Protein AF-A0A2V9HC05-F1 (afdb_monomer_lite)

Foldseek 3Di:
DDPDPDDDDDPDPPPDDPLDQAEFEDAPLLHGDPPTDWAQQPDDPPRTDNLYYAHFAQDWDADPVGDIDGHGDSVRGVVVLVVVLVVVCVVPVPDDSVNSVVVSSVPDDDRPPDDPRD

Structure (mmCIF, N/CA/C/O backbone):
data_AF-A0A2V9HC05-F1
#
_entry.id   AF-A0A2V9HC05-F1
#
loop_
_atom_site.group_PDB
_atom_site.id
_atom_site.type_symbol
_atom_site.label_atom_id
_atom_site.label_alt_id
_atom_site.label_comp_id
_atom_site.label_asym_id
_atom_site.label_entity_id
_atom_site.label_seq_id
_atom_site.pdbx_PDB_ins_code
_atom_site.Cartn_x
_atom_site.Cartn_y
_atom_site.Cartn_z
_atom_site.occupancy
_atom_site.B_iso_or_equiv
_atom_site.auth_seq_id
_atom_site.auth_comp_id
_atom_site.auth_asym_id
_atom_site.auth_atom_id
_atom_site.pdbx_PDB_model_num
ATOM 1 N N . MET A 1 1 ? -2.916 36.639 -7.028 1.00 29.73 1 MET A N 1
ATOM 2 C CA . MET A 1 1 ? -2.096 35.474 -7.424 1.00 29.73 1 MET A CA 1
ATOM 3 C C . MET A 1 1 ? -0.875 35.447 -6.522 1.00 29.73 1 MET A C 1
ATOM 5 O O . MET A 1 1 ? -0.022 36.311 -6.658 1.00 29.73 1 MET A O 1
ATOM 9 N N . LYS A 1 2 ? -0.850 34.568 -5.517 1.00 23.59 2 LYS A N 1
ATOM 10 C CA . LYS A 1 2 ? 0.248 34.474 -4.547 1.00 23.59 2 LYS A CA 1
ATOM 11 C C . LYS A 1 2 ? 0.628 32.999 -4.460 1.00 23.59 2 LYS A C 1
ATOM 13 O O . LYS A 1 2 ? -0.143 32.203 -3.939 1.00 23.59 2 LYS A O 1
ATOM 18 N N . PHE A 1 3 ? 1.762 32.650 -5.064 1.00 29.19 3 PHE A N 1
ATOM 19 C CA . PHE A 1 3 ? 2.437 31.383 -4.816 1.00 29.19 3 PHE A CA 1
ATOM 20 C C . PHE A 1 3 ? 2.859 31.391 -3.348 1.00 29.19 3 PHE A C 1
ATOM 22 O O . PHE A 1 3 ? 3.653 32.239 -2.940 1.00 29.19 3 PHE A O 1
ATOM 29 N N . LEU A 1 4 ? 2.276 30.502 -2.547 1.00 25.94 4 LEU A N 1
ATOM 30 C CA . LEU A 1 4 ? 2.716 30.271 -1.181 1.00 25.94 4 LEU A CA 1
ATOM 31 C C . LEU A 1 4 ? 3.699 29.099 -1.215 1.00 25.94 4 LEU A C 1
ATOM 33 O O . LEU A 1 4 ? 3.306 27.937 -1.204 1.00 25.94 4 LEU A O 1
ATOM 37 N N . VAL A 1 5 ? 4.985 29.430 -1.300 1.00 34.44 5 VAL A N 1
ATOM 38 C CA . VAL A 1 5 ? 6.056 28.543 -0.842 1.00 34.44 5 VAL A CA 1
ATOM 39 C C . VAL A 1 5 ? 5.922 28.503 0.679 1.00 34.44 5 VAL A C 1
ATOM 41 O O . VAL A 1 5 ? 6.130 29.521 1.338 1.00 34.44 5 VAL A O 1
ATOM 44 N N . CYS A 1 6 ? 5.473 27.373 1.227 1.00 26.95 6 CYS A N 1
ATOM 45 C CA . CYS A 1 6 ? 5.385 27.180 2.670 1.00 26.95 6 CYS A CA 1
ATOM 46 C C . CYS A 1 6 ? 6.764 26.767 3.194 1.00 26.95 6 CYS A C 1
ATOM 48 O O . CYS A 1 6 ? 7.371 25.807 2.722 1.00 26.95 6 CYS A O 1
ATOM 50 N N . THR A 1 7 ? 7.273 27.580 4.108 1.00 34.38 7 THR A N 1
ATOM 51 C CA . THR A 1 7 ? 8.586 27.513 4.737 1.00 34.38 7 THR A CA 1
ATOM 52 C C . THR A 1 7 ? 8.712 26.309 5.667 1.00 34.38 7 THR A C 1
ATOM 54 O O . THR A 1 7 ? 7.790 25.981 6.409 1.00 34.38 7 THR A O 1
ATOM 57 N N . ALA A 1 8 ? 9.885 25.683 5.635 1.00 42.59 8 ALA A N 1
ATOM 58 C CA . ALA A 1 8 ? 10.291 24.596 6.507 1.00 42.59 8 ALA A CA 1
ATOM 59 C C . ALA A 1 8 ? 10.331 25.029 7.982 1.00 42.59 8 ALA A C 1
ATOM 61 O O . ALA A 1 8 ? 11.184 25.823 8.358 1.00 42.59 8 ALA A O 1
ATOM 62 N N . GLU A 1 9 ? 9.438 24.470 8.803 1.00 37.84 9 GLU A N 1
ATOM 63 C CA . GLU A 1 9 ? 9.616 24.352 10.263 1.00 37.84 9 GLU A CA 1
ATOM 64 C C . GLU A 1 9 ? 8.760 23.215 10.871 1.00 37.84 9 GLU A C 1
ATOM 66 O O . GLU A 1 9 ? 8.256 23.281 11.982 1.00 37.84 9 GLU A O 1
ATOM 71 N N . TYR A 1 10 ? 8.575 22.140 10.108 1.00 41.34 10 TYR A N 1
ATOM 72 C CA . TYR A 1 10 ? 8.283 20.770 10.547 1.00 41.34 10 TYR A CA 1
ATOM 73 C C . TYR A 1 10 ? 8.370 19.967 9.253 1.00 41.34 10 TYR A C 1
ATOM 75 O O . TYR A 1 10 ? 7.661 20.283 8.302 1.00 41.34 10 TYR A O 1
ATOM 83 N N . GLN A 1 11 ? 9.304 19.030 9.146 1.00 40.31 11 GLN A N 1
ATOM 84 C CA . GLN A 1 11 ? 9.677 18.382 7.884 1.00 40.31 11 GLN A CA 1
ATOM 85 C C . GLN A 1 11 ? 8.576 17.414 7.401 1.00 40.31 11 GLN A C 1
ATOM 87 O O . GLN A 1 11 ? 8.714 16.200 7.458 1.00 40.31 11 GLN A O 1
ATOM 92 N N . GLN A 1 12 ? 7.437 17.957 6.983 1.00 43.12 12 GLN A N 1
ATOM 93 C CA . GLN A 1 12 ? 6.352 17.266 6.300 1.00 43.12 12 GLN A CA 1
ATOM 94 C C . GLN A 1 12 ? 6.554 17.544 4.810 1.00 43.12 12 GLN A C 1
ATOM 96 O O . GLN A 1 12 ? 6.072 18.539 4.267 1.00 43.12 12 GLN A O 1
ATOM 101 N N . VAL A 1 13 ? 7.348 16.699 4.151 1.00 44.53 13 VAL A N 1
ATOM 102 C CA . VAL A 1 13 ? 7.306 16.590 2.687 1.00 44.53 13 VAL A CA 1
ATOM 103 C C . VAL A 1 13 ? 5.849 16.377 2.266 1.00 44.53 13 VAL A C 1
ATOM 105 O O . VAL A 1 13 ? 5.130 15.577 2.851 1.00 44.53 13 VAL A O 1
ATOM 108 N N . THR A 1 14 ? 5.391 17.134 1.275 1.00 46.06 14 THR A N 1
ATOM 109 C CA . THR A 1 14 ? 3.977 17.478 1.018 1.00 46.06 14 THR A CA 1
ATOM 110 C C . THR A 1 14 ? 3.056 16.305 0.627 1.00 46.06 14 THR A C 1
ATOM 112 O O . THR A 1 14 ? 1.873 16.515 0.383 1.00 46.06 14 THR A O 1
ATOM 115 N N . TRP A 1 15 ? 3.571 15.074 0.574 1.00 50.56 15 TRP A N 1
ATOM 116 C CA . TRP A 1 15 ? 2.850 13.861 0.159 1.00 50.56 15 TRP A CA 1
ATOM 117 C C . TRP A 1 15 ? 2.754 12.795 1.251 1.00 50.56 15 TRP A C 1
ATOM 119 O O . TRP A 1 15 ? 2.421 11.648 0.967 1.00 50.56 15 TRP A O 1
ATOM 129 N N . TYR A 1 16 ? 3.098 13.145 2.486 1.00 68.25 16 TYR A N 1
ATOM 130 C CA . TYR A 1 16 ? 3.520 12.164 3.464 1.00 68.25 16 TYR A CA 1
ATOM 131 C C . TYR A 1 16 ? 2.901 12.418 4.833 1.00 68.25 16 TYR A C 1
ATOM 133 O O . TYR A 1 16 ? 3.378 13.223 5.634 1.00 68.25 16 TYR A O 1
ATOM 141 N N . TYR A 1 17 ? 1.813 11.702 5.074 1.00 75.94 17 TYR A N 1
ATOM 142 C CA . TYR A 1 17 ? 0.997 11.826 6.266 1.00 75.94 17 TYR A CA 1
ATOM 143 C C . TYR A 1 17 ? 1.097 10.534 7.085 1.00 75.94 17 TYR A C 1
ATOM 145 O O . TYR A 1 17 ? 0.959 9.458 6.499 1.00 75.94 17 TYR A O 1
ATOM 153 N N . PRO A 1 18 ? 1.337 10.589 8.408 1.00 75.31 18 PRO A N 1
ATOM 154 C CA . PRO A 1 18 ? 1.425 9.384 9.242 1.00 75.31 18 PRO A CA 1
ATOM 155 C C . PRO A 1 18 ? 0.125 8.557 9.242 1.00 75.31 18 PRO A C 1
ATOM 157 O O . PRO A 1 18 ? 0.160 7.341 9.404 1.00 75.31 18 PRO A O 1
ATOM 160 N N . GLU A 1 19 ? -1.019 9.201 9.014 1.00 81.00 19 GLU A N 1
ATOM 161 C CA . GLU A 1 19 ? -2.325 8.561 8.838 1.00 81.00 19 GLU A CA 1
ATOM 162 C C . GLU A 1 19 ? -2.527 7.911 7.458 1.00 81.00 19 GLU A C 1
ATOM 164 O O . GLU A 1 19 ? -3.524 7.220 7.244 1.00 81.00 19 GLU A O 1
ATOM 169 N N . SER A 1 20 ? -1.607 8.132 6.515 1.00 86.81 20 SER A N 1
ATOM 170 C CA . SER A 1 20 ? -1.641 7.534 5.182 1.00 86.81 20 SER A CA 1
ATOM 171 C C . SER A 1 20 ? -0.655 6.375 5.068 1.00 86.81 20 SER A C 1
ATOM 173 O O . SER A 1 20 ? 0.445 6.410 5.619 1.00 86.81 20 SER A O 1
ATOM 175 N N . LEU A 1 21 ? -1.057 5.351 4.315 1.00 89.00 21 LEU A N 1
ATOM 176 C CA . LEU A 1 21 ? -0.213 4.209 3.999 1.00 89.00 21 LEU A CA 1
ATOM 177 C C . LEU A 1 21 ? 0.497 4.459 2.657 1.00 89.00 21 LEU A C 1
ATOM 179 O O . LEU A 1 21 ? -0.140 4.487 1.602 1.00 89.00 21 LEU A O 1
ATOM 183 N N . GLY A 1 22 ? 1.810 4.662 2.698 1.00 91.81 22 GLY A N 1
ATOM 184 C CA . GLY A 1 22 ? 2.673 4.779 1.530 1.00 91.81 22 GLY A CA 1
ATOM 185 C C . GLY A 1 22 ? 2.948 3.405 0.927 1.00 91.81 22 GLY A C 1
ATOM 186 O O . GLY A 1 22 ? 3.443 2.518 1.620 1.00 91.81 22 GLY A O 1
ATOM 187 N N . ILE A 1 23 ? 2.643 3.236 -0.362 1.00 93.88 23 ILE A N 1
ATOM 188 C CA . ILE A 1 23 ? 2.755 1.954 -1.072 1.00 93.88 23 ILE A CA 1
ATOM 189 C C . ILE A 1 23 ? 3.809 2.039 -2.173 1.00 93.88 23 ILE A C 1
ATOM 191 O O . ILE A 1 23 ? 3.668 2.821 -3.116 1.00 93.88 23 ILE A O 1
ATOM 195 N N . GLY A 1 24 ? 4.841 1.204 -2.067 1.00 94.19 24 GLY A N 1
ATOM 196 C CA . GLY A 1 24 ? 5.822 0.980 -3.126 1.00 94.19 24 GLY A CA 1
ATOM 197 C C . GLY A 1 24 ? 5.382 -0.093 -4.122 1.00 94.19 24 GLY A C 1
ATOM 198 O O . GLY A 1 24 ? 4.395 -0.801 -3.911 1.00 94.19 24 GLY A O 1
ATOM 199 N N . ALA A 1 25 ? 6.130 -0.226 -5.213 1.00 95.19 25 ALA A N 1
ATOM 200 C CA . ALA A 1 25 ? 5.854 -1.191 -6.273 1.00 95.19 25 ALA A CA 1
ATOM 201 C C . ALA A 1 25 ? 6.903 -2.309 -6.298 1.00 95.19 25 ALA A C 1
ATOM 203 O O . ALA A 1 25 ? 8.102 -2.033 -6.279 1.00 95.19 25 ALA A O 1
ATOM 204 N N . ILE A 1 26 ? 6.442 -3.555 -6.408 1.00 93.81 26 ILE A N 1
ATOM 205 C CA . ILE A 1 26 ? 7.266 -4.730 -6.723 1.00 93.81 26 ILE A CA 1
ATOM 206 C C . ILE A 1 26 ? 6.843 -5.364 -8.048 1.00 93.81 26 ILE A C 1
ATOM 208 O O . ILE A 1 26 ? 5.704 -5.191 -8.503 1.00 93.81 26 ILE A O 1
ATOM 212 N N . ASP A 1 27 ? 7.766 -6.114 -8.641 1.00 92.44 27 ASP A N 1
ATOM 213 C CA . ASP A 1 27 ? 7.505 -6.983 -9.781 1.00 92.44 27 ASP A CA 1
ATOM 214 C C . ASP A 1 27 ? 6.993 -8.376 -9.374 1.00 92.44 27 ASP A C 1
ATOM 216 O O . ASP A 1 27 ? 6.850 -8.711 -8.196 1.00 92.44 27 ASP A O 1
ATOM 220 N N . GLN A 1 28 ? 6.695 -9.204 -10.377 1.00 89.81 28 GLN A N 1
ATOM 221 C CA . GLN A 1 28 ? 6.169 -10.560 -10.192 1.00 89.81 28 GLN A CA 1
ATOM 222 C C . GLN A 1 28 ? 7.170 -11.526 -9.535 1.00 89.81 28 GLN A C 1
ATOM 224 O O . GLN A 1 28 ? 6.769 -12.585 -9.055 1.00 89.81 28 GLN A O 1
ATOM 229 N N . THR A 1 29 ? 8.459 -11.178 -9.509 1.00 89.12 29 THR A N 1
ATOM 230 C CA . THR A 1 29 ? 9.516 -11.951 -8.843 1.00 89.12 29 THR A CA 1
ATOM 231 C C . THR A 1 29 ? 9.731 -11.524 -7.391 1.00 89.12 29 THR A C 1
ATOM 233 O O . THR A 1 29 ? 10.456 -12.191 -6.658 1.00 89.12 29 THR A O 1
ATOM 236 N N . GLY A 1 30 ? 9.044 -10.463 -6.953 1.00 87.06 30 GLY A N 1
ATOM 237 C CA . GLY A 1 30 ? 9.133 -9.917 -5.605 1.00 87.06 30 GLY A CA 1
ATOM 238 C C . GLY A 1 30 ? 10.226 -8.865 -5.438 1.00 87.06 30 GLY A C 1
ATOM 239 O O . GLY A 1 30 ? 10.436 -8.420 -4.315 1.00 87.06 30 GLY A O 1
ATOM 240 N N . HIS A 1 31 ? 10.899 -8.440 -6.510 1.00 89.50 31 HIS A N 1
ATOM 241 C CA . HIS A 1 31 ? 11.894 -7.373 -6.427 1.00 89.50 31 HIS A CA 1
ATOM 242 C C . HIS A 1 31 ? 11.234 -5.997 -6.486 1.00 89.50 31 HIS A C 1
ATOM 244 O O . HIS A 1 31 ? 10.248 -5.787 -7.198 1.00 89.50 31 HIS A O 1
ATOM 250 N N . THR A 1 32 ? 11.794 -5.041 -5.747 1.00 90.50 32 THR A N 1
ATOM 251 C CA . THR A 1 32 ? 11.343 -3.646 -5.768 1.00 90.50 32 THR A CA 1
ATOM 252 C C . THR A 1 32 ? 11.584 -3.039 -7.146 1.00 90.50 32 THR A C 1
ATOM 254 O O . THR A 1 32 ? 12.680 -3.123 -7.699 1.00 90.50 32 THR A O 1
ATOM 257 N N . ALA A 1 33 ? 10.556 -2.408 -7.709 1.00 90.62 33 ALA A N 1
ATOM 258 C CA . ALA A 1 33 ? 10.656 -1.760 -9.007 1.00 90.62 33 ALA A CA 1
ATOM 259 C C . ALA A 1 33 ? 11.651 -0.592 -8.949 1.00 90.62 33 ALA A C 1
ATOM 261 O O . ALA A 1 33 ? 11.631 0.199 -8.008 1.00 90.62 33 ALA A O 1
ATOM 262 N N . THR A 1 34 ? 12.473 -0.420 -9.986 1.00 90.62 34 THR A N 1
ATOM 263 C CA . THR A 1 34 ? 13.529 0.614 -10.022 1.00 90.62 34 THR A CA 1
ATOM 264 C C . THR A 1 34 ? 13.001 2.049 -9.929 1.00 90.62 34 THR A C 1
ATOM 266 O O . THR A 1 34 ? 13.729 2.945 -9.513 1.00 90.62 34 THR A O 1
ATOM 269 N N . PHE A 1 35 ? 11.740 2.277 -10.304 1.00 90.75 35 PHE A N 1
ATOM 270 C CA . PHE A 1 35 ? 11.058 3.567 -10.176 1.00 90.75 35 PHE A CA 1
ATOM 271 C C . PHE A 1 35 ? 10.374 3.768 -8.815 1.00 90.75 35 PHE A C 1
ATOM 273 O O . PHE A 1 35 ? 9.863 4.857 -8.546 1.00 90.75 35 PHE A O 1
ATOM 280 N N . SER A 1 36 ? 10.280 2.728 -7.981 1.00 89.69 36 SER A N 1
ATOM 281 C CA . SER A 1 36 ? 9.636 2.821 -6.673 1.00 89.69 36 SER A CA 1
ATOM 282 C C . SER A 1 36 ? 10.537 3.612 -5.730 1.00 89.69 36 SER A C 1
ATOM 284 O O . SER A 1 36 ? 11.602 3.142 -5.343 1.00 89.69 36 SER A O 1
ATOM 286 N N . GLY A 1 37 ? 10.106 4.817 -5.360 1.00 85.69 37 GLY A N 1
ATOM 287 C CA . GLY A 1 37 ? 10.833 5.648 -4.402 1.00 85.69 37 GLY A CA 1
ATOM 288 C C . GLY A 1 37 ? 10.838 5.041 -2.998 1.00 85.69 37 GLY A C 1
ATOM 289 O O . GLY A 1 37 ? 9.861 4.408 -2.595 1.00 85.69 37 GLY A O 1
ATOM 290 N N . SER A 1 38 ? 11.928 5.270 -2.270 1.00 85.81 38 SER A N 1
ATOM 291 C CA . SER A 1 38 ? 12.124 4.929 -0.858 1.00 85.81 38 SER A CA 1
ATOM 292 C C . SER A 1 38 ? 12.944 6.049 -0.220 1.00 85.81 38 SER A C 1
ATOM 294 O O . SER A 1 38 ? 13.810 6.611 -0.895 1.00 85.81 38 SER A O 1
ATOM 296 N N . GLU A 1 39 ? 12.621 6.434 1.012 1.00 84.00 39 GLU A N 1
ATOM 297 C CA . GLU A 1 39 ? 13.306 7.526 1.709 1.00 84.00 39 GLU A CA 1
ATOM 298 C C . GLU A 1 39 ? 13.218 7.376 3.234 1.00 84.00 39 GLU A C 1
ATOM 300 O O . GLU A 1 39 ? 12.156 7.037 3.775 1.00 84.00 39 GLU A O 1
ATOM 305 N N . HIS A 1 40 ? 14.311 7.747 3.910 1.00 84.38 40 HIS A N 1
ATOM 306 C CA . HIS A 1 40 ? 14.388 7.896 5.359 1.00 84.38 40 HIS A CA 1
ATOM 307 C C . HIS A 1 40 ? 14.335 9.373 5.750 1.00 84.38 40 HIS A C 1
ATOM 309 O O . HIS A 1 40 ? 15.293 10.139 5.609 1.00 84.38 40 HIS A O 1
ATOM 315 N N . PHE A 1 41 ? 13.216 9.788 6.322 1.00 82.62 41 PHE A N 1
ATOM 316 C CA . PHE A 1 41 ? 13.016 11.156 6.768 1.00 82.62 41 PHE A CA 1
ATOM 317 C C . PHE A 1 41 ? 13.627 11.383 8.150 1.00 82.62 41 PHE A C 1
ATOM 319 O O . PHE A 1 41 ? 13.446 10.592 9.073 1.00 82.62 41 PHE A O 1
ATOM 326 N N . ALA A 1 42 ? 14.264 12.543 8.338 1.00 84.38 42 ALA A N 1
ATOM 327 C CA . ALA A 1 42 ? 14.785 13.002 9.627 1.00 84.38 42 ALA A CA 1
ATOM 328 C C . ALA A 1 42 ? 13.655 13.407 10.606 1.00 84.38 42 ALA A C 1
ATOM 330 O O . ALA A 1 42 ? 13.549 14.561 11.028 1.00 84.38 42 ALA A O 1
ATOM 331 N N . ARG A 1 43 ? 12.781 12.459 10.961 1.00 78.31 43 ARG A N 1
ATOM 332 C CA . ARG A 1 43 ? 11.641 12.626 11.871 1.00 78.31 43 ARG A CA 1
ATOM 333 C C . ARG A 1 43 ? 11.616 11.526 12.931 1.00 78.31 43 ARG A C 1
ATOM 335 O O . ARG A 1 43 ? 12.151 10.445 12.741 1.00 78.31 43 ARG A O 1
ATOM 342 N N . LYS A 1 44 ? 10.986 11.804 14.078 1.00 81.00 44 LYS A N 1
ATOM 343 C CA . LYS A 1 44 ? 10.970 10.868 15.220 1.00 81.00 44 LYS A CA 1
ATOM 344 C C . LYS A 1 44 ? 9.981 9.712 15.075 1.00 81.00 44 LYS A C 1
ATOM 346 O O . LYS A 1 44 ? 10.176 8.676 15.695 1.00 81.00 44 LYS A O 1
ATOM 351 N N . VAL A 1 45 ? 8.893 9.921 14.343 1.00 80.88 45 VAL A N 1
ATOM 352 C CA . VAL A 1 45 ? 7.792 8.961 14.219 1.00 80.88 45 VAL A CA 1
ATOM 353 C C . VAL A 1 45 ? 7.720 8.531 12.769 1.00 80.88 45 VAL A C 1
ATOM 355 O O . VAL A 1 45 ? 7.624 9.413 11.923 1.00 80.88 45 VAL A O 1
ATOM 358 N N . ASP A 1 46 ? 7.729 7.218 12.518 1.00 76.62 46 ASP A N 1
ATOM 359 C CA . ASP A 1 46 ? 7.536 6.615 11.189 1.00 76.62 46 ASP A CA 1
ATOM 360 C C . ASP A 1 46 ? 8.576 7.104 10.147 1.00 76.62 46 ASP A C 1
ATOM 362 O O . ASP A 1 46 ? 8.216 7.593 9.094 1.00 76.62 46 ASP A O 1
ATOM 366 N N . PRO A 1 47 ? 9.890 7.106 10.420 1.00 84.00 47 PRO A N 1
ATOM 367 C CA . PRO A 1 47 ? 10.860 7.782 9.551 1.00 84.00 47 PRO A CA 1
ATOM 368 C C . PRO A 1 47 ? 10.999 7.174 8.147 1.00 84.00 47 PRO A C 1
ATOM 370 O O . PRO A 1 47 ? 11.401 7.889 7.237 1.00 84.00 47 PRO A O 1
ATOM 373 N N . ASP A 1 48 ? 10.641 5.907 7.957 1.00 85.69 48 ASP A N 1
ATOM 374 C CA . ASP A 1 48 ? 10.857 5.173 6.710 1.00 85.69 48 ASP A CA 1
ATOM 375 C C . ASP A 1 48 ? 9.587 5.153 5.850 1.00 85.69 48 ASP A C 1
ATOM 377 O O . ASP A 1 48 ? 8.482 4.969 6.360 1.00 85.69 48 ASP A O 1
ATOM 381 N N . LYS A 1 49 ? 9.718 5.314 4.530 1.00 86.75 49 LYS A N 1
ATOM 382 C CA . LYS A 1 49 ? 8.668 4.921 3.573 1.00 86.75 49 LYS A CA 1
ATOM 383 C C . LYS A 1 49 ? 9.250 4.323 2.306 1.00 86.75 49 LYS A C 1
ATOM 385 O O . LYS A 1 49 ? 10.368 4.675 1.940 1.00 86.75 49 LYS A O 1
ATOM 390 N N . PRO A 1 50 ? 8.438 3.551 1.557 1.00 90.44 50 PRO A N 1
ATOM 391 C CA . PRO A 1 50 ? 7.015 3.243 1.797 1.00 90.44 50 PRO A CA 1
ATOM 392 C C . PRO A 1 50 ? 6.783 2.326 3.008 1.00 90.44 50 PRO A C 1
ATOM 394 O O . PRO A 1 50 ? 7.709 1.686 3.485 1.00 90.44 50 PRO A O 1
ATOM 397 N N . ASP A 1 51 ? 5.554 2.278 3.531 1.00 89.94 51 ASP A N 1
ATOM 398 C CA . ASP A 1 51 ? 5.219 1.407 4.670 1.00 89.94 51 ASP A CA 1
ATOM 399 C C . ASP A 1 51 ? 5.241 -0.073 4.276 1.00 89.94 51 ASP A C 1
ATOM 401 O O . ASP A 1 51 ? 5.564 -0.960 5.064 1.00 89.94 51 ASP A O 1
ATOM 405 N N . CYS A 1 52 ? 4.827 -0.346 3.040 1.00 91.75 52 CYS A N 1
ATOM 406 C CA . CYS A 1 52 ? 4.845 -1.665 2.436 1.00 91.75 52 CYS A CA 1
ATOM 407 C C . CYS A 1 52 ? 4.844 -1.543 0.909 1.00 91.75 52 CYS A C 1
ATOM 409 O O . CYS A 1 52 ? 4.782 -0.449 0.341 1.00 91.75 52 CYS A O 1
ATOM 411 N N . VAL A 1 53 ? 4.914 -2.680 0.229 1.00 93.69 53 VAL A N 1
ATOM 412 C CA . VAL A 1 53 ? 4.901 -2.757 -1.232 1.00 93.69 53 VAL A CA 1
ATOM 413 C C . VAL A 1 53 ? 3.780 -3.664 -1.714 1.00 93.69 53 VAL A C 1
ATOM 415 O O . VAL A 1 53 ? 3.348 -4.572 -1.003 1.00 93.69 53 VAL A O 1
ATOM 418 N N . ALA A 1 54 ? 3.335 -3.441 -2.946 1.00 95.38 54 ALA A N 1
ATOM 419 C CA . ALA A 1 54 ? 2.397 -4.315 -3.635 1.00 95.38 54 ALA A CA 1
ATOM 420 C C . ALA A 1 54 ? 2.746 -4.435 -5.124 1.00 95.38 54 ALA A C 1
ATOM 422 O O . ALA A 1 54 ? 3.630 -3.742 -5.633 1.00 95.38 54 ALA A O 1
ATOM 423 N N . ALA A 1 55 ? 2.053 -5.334 -5.823 1.00 95.38 55 ALA A N 1
ATOM 424 C CA . ALA A 1 55 ? 2.267 -5.579 -7.243 1.00 95.38 55 ALA A CA 1
ATOM 425 C C . ALA A 1 55 ? 2.022 -4.294 -8.052 1.00 95.38 55 ALA A C 1
ATOM 427 O O . ALA A 1 55 ? 0.918 -3.7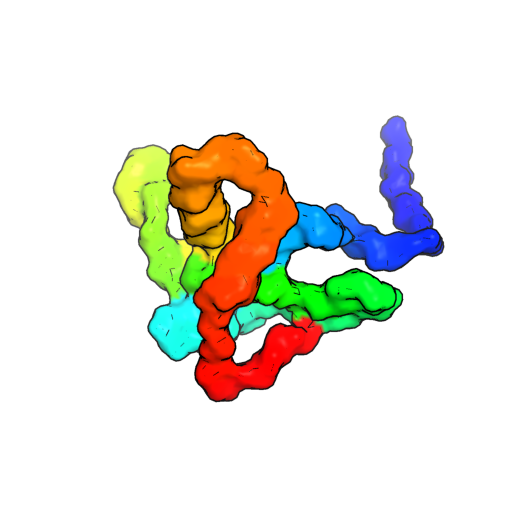46 -8.053 1.00 95.38 55 ALA A O 1
ATOM 428 N N . GLY A 1 56 ? 3.067 -3.811 -8.724 1.00 96.25 56 GLY A N 1
ATOM 429 C CA . GLY A 1 56 ? 3.035 -2.551 -9.466 1.00 96.25 56 GLY A CA 1
ATOM 430 C C . GLY A 1 56 ? 3.779 -2.580 -10.796 1.00 96.25 56 GLY A C 1
ATOM 431 O O . GLY A 1 56 ? 3.862 -1.539 -11.433 1.00 96.25 56 GLY A O 1
ATOM 432 N N . VAL A 1 57 ? 4.311 -3.727 -11.221 1.00 97.00 57 VAL A N 1
ATOM 433 C CA . VAL A 1 57 ? 4.943 -3.916 -12.538 1.00 97.00 57 VAL A CA 1
ATOM 434 C C . VAL A 1 57 ? 4.182 -4.995 -13.301 1.00 97.00 57 VAL A C 1
ATOM 436 O O . VAL A 1 57 ? 3.841 -6.031 -12.727 1.00 97.00 57 VAL A O 1
ATOM 439 N N . GLY A 1 58 ? 3.905 -4.753 -14.580 1.00 96.25 58 GLY A N 1
ATOM 440 C CA . GLY A 1 58 ? 3.173 -5.661 -15.455 1.00 96.25 58 GLY A CA 1
ATOM 441 C C . GLY A 1 58 ? 1.713 -5.836 -15.036 1.00 96.25 58 GLY A C 1
ATOM 442 O O . GLY A 1 58 ? 1.165 -6.934 -15.141 1.00 96.25 58 GLY A O 1
ATOM 443 N N . ILE A 1 59 ? 1.078 -4.792 -14.488 1.00 97.06 59 ILE A N 1
ATOM 444 C CA . ILE A 1 59 ? -0.294 -4.892 -13.978 1.00 97.06 59 ILE A CA 1
ATOM 445 C C . ILE A 1 59 ? -1.288 -4.648 -15.102 1.00 97.06 59 ILE A C 1
ATOM 447 O O . ILE A 1 59 ? -1.392 -3.543 -15.633 1.00 97.06 59 ILE A O 1
ATOM 451 N N . ILE A 1 60 ? -2.076 -5.672 -15.414 1.00 96.88 60 ILE A N 1
ATOM 452 C CA . ILE A 1 60 ? -3.174 -5.584 -16.374 1.00 96.88 60 ILE A CA 1
ATOM 453 C C . ILE A 1 60 ? -4.415 -5.026 -15.671 1.00 96.88 60 ILE A C 1
ATOM 455 O O . ILE A 1 60 ? -4.942 -5.640 -14.746 1.00 96.88 60 ILE A O 1
ATOM 459 N N . SER A 1 61 ? -4.910 -3.877 -16.133 1.00 94.94 61 SER A N 1
ATOM 460 C CA . SER A 1 61 ? -6.123 -3.246 -15.601 1.00 94.94 61 SER A CA 1
ATOM 461 C C . SER A 1 61 ? -7.021 -2.689 -16.705 1.00 94.94 61 SER A C 1
ATOM 463 O O . SER A 1 61 ? -6.652 -2.653 -17.881 1.00 94.94 61 SER A O 1
ATOM 465 N N . ALA A 1 62 ? -8.241 -2.303 -16.335 1.00 94.94 62 ALA A N 1
ATOM 466 C CA . ALA A 1 62 ? -9.230 -1.764 -17.257 1.00 94.94 62 ALA A CA 1
ATOM 467 C C . ALA A 1 62 ? -8.772 -0.418 -17.835 1.00 94.94 62 ALA A C 1
ATOM 469 O O . ALA A 1 62 ? -8.333 0.474 -17.107 1.00 94.94 62 ALA A O 1
ATOM 470 N N . LYS A 1 63 ? -8.925 -0.255 -19.150 1.00 94.81 63 LYS A N 1
ATOM 471 C CA . LYS A 1 63 ? -8.561 0.972 -19.862 1.00 94.81 63 LYS A CA 1
ATOM 472 C C . LYS A 1 63 ? -9.803 1.826 -20.165 1.00 94.81 63 LYS A C 1
ATOM 474 O O . LYS A 1 63 ? -10.836 1.278 -20.567 1.00 94.81 63 LYS A O 1
ATOM 479 N N . PRO A 1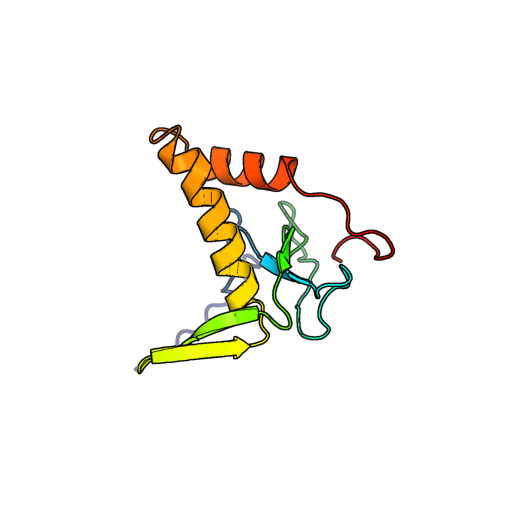 64 ? -9.729 3.167 -20.054 1.00 92.19 64 PRO A N 1
ATOM 480 C CA . PRO A 1 64 ? -10.781 4.047 -20.557 1.00 92.19 64 PRO A CA 1
ATOM 481 C C . PRO A 1 64 ? -11.082 3.780 -22.039 1.00 92.19 64 PRO A C 1
ATOM 483 O O . PRO A 1 64 ? -10.169 3.675 -22.856 1.00 92.19 64 PRO A O 1
ATOM 486 N N . GLY A 1 65 ? -12.367 3.674 -22.386 1.00 94.94 65 GLY A N 1
ATOM 487 C CA . GLY A 1 65 ? -12.805 3.290 -23.735 1.00 94.94 65 GLY A CA 1
ATOM 488 C C . GLY A 1 65 ? -12.927 1.778 -23.963 1.00 94.94 65 GLY A C 1
ATOM 489 O O . GLY A 1 65 ? -13.304 1.368 -25.057 1.00 94.94 65 GLY A O 1
ATOM 490 N N . GLY A 1 66 ? -12.674 0.961 -22.935 1.00 94.56 66 GLY A N 1
ATOM 491 C CA . GLY A 1 66 ? -12.849 -0.489 -22.962 1.00 94.56 66 GLY A CA 1
ATOM 492 C C . GLY A 1 66 ? -11.541 -1.263 -23.128 1.00 94.56 66 GLY A C 1
ATOM 493 O O . GLY A 1 66 ? -10.503 -0.723 -23.511 1.00 94.56 66 GLY A O 1
ATOM 494 N N . GLY A 1 67 ? -11.614 -2.562 -22.836 1.00 96.56 67 GLY A N 1
ATOM 495 C CA . GLY A 1 67 ? -10.469 -3.468 -22.874 1.00 96.56 67 GLY A CA 1
ATOM 496 C C . GLY A 1 67 ? -9.539 -3.333 -21.668 1.00 96.56 67 GLY A C 1
ATOM 497 O O . GLY A 1 67 ? -9.883 -2.736 -20.644 1.00 96.56 67 GLY A O 1
ATOM 498 N N . TYR A 1 68 ? -8.352 -3.915 -21.817 1.00 97.00 68 TYR A N 1
ATOM 499 C CA . TYR A 1 68 ? -7.332 -3.986 -20.779 1.00 97.00 68 TYR A CA 1
ATOM 500 C C . TYR A 1 68 ? -6.006 -3.426 -21.281 1.00 97.00 68 TYR A C 1
ATOM 502 O O . TYR A 1 68 ? -5.704 -3.482 -22.475 1.00 97.00 68 TYR A O 1
ATOM 510 N N . GLN A 1 69 ? -5.218 -2.896 -20.358 1.00 96.50 69 GLN A N 1
ATOM 511 C CA . GLN A 1 69 ? -3.872 -2.420 -20.619 1.00 96.50 69 GLN A CA 1
ATOM 512 C C . GLN A 1 69 ? -2.953 -2.847 -19.481 1.00 96.50 69 GLN A C 1
ATOM 514 O O . GLN A 1 69 ? -3.330 -2.768 -18.314 1.00 96.50 69 GLN A O 1
ATOM 519 N N . GLU A 1 70 ? -1.753 -3.283 -19.845 1.00 97.00 70 GLU A N 1
ATOM 520 C CA . GLU A 1 70 ? -0.661 -3.518 -18.909 1.00 97.00 70 GLU A CA 1
ATOM 521 C C . GLU A 1 70 ? 0.069 -2.203 -18.615 1.00 97.00 70 GLU A C 1
ATOM 523 O O . GLU A 1 70 ? 0.373 -1.438 -19.538 1.00 97.00 70 GLU A O 1
ATOM 528 N N . MET A 1 71 ? 0.294 -1.911 -17.335 1.00 96.06 71 MET A N 1
ATOM 529 C CA . MET A 1 71 ? 0.955 -0.692 -16.878 1.00 96.06 71 MET A CA 1
ATOM 530 C C . MET A 1 71 ? 1.833 -0.946 -15.653 1.00 96.06 71 MET A C 1
ATOM 532 O O . MET A 1 71 ? 1.523 -1.789 -14.807 1.00 96.06 71 MET A O 1
ATOM 536 N N . ASP A 1 72 ? 2.863 -0.110 -15.534 1.00 97.00 72 ASP A N 1
ATOM 537 C CA . ASP A 1 72 ? 3.777 -0.070 -14.400 1.00 97.00 72 ASP A CA 1
ATOM 538 C C . ASP A 1 72 ? 3.556 1.208 -13.587 1.00 97.00 72 ASP A C 1
ATOM 540 O O . ASP A 1 72 ? 3.339 2.290 -14.139 1.00 97.00 72 ASP A O 1
ATOM 544 N N . GLY A 1 73 ? 3.636 1.099 -12.266 1.00 95.25 73 GLY A N 1
ATOM 545 C CA . GLY A 1 73 ? 3.640 2.242 -11.368 1.00 95.25 73 GLY A CA 1
ATOM 546 C C . GLY A 1 73 ? 3.201 1.907 -9.948 1.00 95.25 73 GLY A C 1
ATOM 547 O O . GLY A 1 73 ? 2.405 0.997 -9.704 1.00 95.25 73 GLY A O 1
ATOM 548 N N . THR A 1 74 ? 3.633 2.735 -8.996 1.00 95.19 74 THR A N 1
ATOM 549 C CA . THR A 1 74 ? 3.058 2.748 -7.641 1.00 95.19 74 THR A CA 1
ATOM 550 C C . THR A 1 74 ? 1.566 3.071 -7.678 1.00 95.19 74 THR A C 1
ATOM 552 O O . THR A 1 74 ? 0.811 2.519 -6.888 1.00 95.19 74 THR A O 1
ATOM 555 N N . SER A 1 75 ? 1.102 3.836 -8.676 1.00 95.31 75 SER A N 1
ATOM 556 C CA . SER A 1 75 ? -0.326 4.038 -8.959 1.00 95.31 75 SER A CA 1
ATOM 557 C C . SER A 1 75 ? -1.101 2.747 -9.223 1.00 95.31 75 SER A C 1
ATOM 559 O O . SER A 1 75 ? -2.319 2.770 -9.083 1.00 95.31 75 SER A O 1
ATOM 561 N N . MET A 1 76 ? -0.435 1.643 -9.582 1.00 96.62 76 MET A N 1
ATOM 562 C CA . MET A 1 76 ? -1.066 0.326 -9.734 1.00 96.62 76 MET A CA 1
ATOM 563 C C . MET A 1 76 ? -0.924 -0.520 -8.468 1.00 96.62 76 MET A C 1
ATOM 565 O O . MET A 1 76 ? -1.835 -1.272 -8.131 1.00 96.62 76 MET A O 1
ATOM 569 N N . ALA A 1 77 ? 0.150 -0.334 -7.701 1.00 96.06 77 ALA A N 1
ATOM 570 C CA . ALA A 1 77 ? 0.314 -0.953 -6.388 1.00 96.06 77 ALA A CA 1
ATOM 571 C C . ALA A 1 77 ? -0.687 -0.403 -5.347 1.00 96.06 77 ALA A C 1
ATOM 573 O O . ALA A 1 77 ? -1.310 -1.167 -4.611 1.00 96.06 77 ALA A O 1
ATOM 574 N N . THR A 1 78 ? -0.915 0.913 -5.312 1.00 96.06 78 THR A N 1
ATOM 575 C CA . THR A 1 78 ? -1.849 1.566 -4.378 1.00 96.06 78 THR A CA 1
ATOM 576 C C . THR A 1 78 ? -3.282 1.008 -4.435 1.00 96.06 78 THR A C 1
ATOM 578 O O . THR A 1 78 ? -3.803 0.643 -3.379 1.00 96.06 78 THR A O 1
ATOM 581 N N . PRO A 1 79 ? -3.951 0.885 -5.602 1.00 96.06 79 PRO A N 1
ATOM 582 C CA . PRO A 1 79 ? -5.306 0.343 -5.667 1.00 96.06 79 PRO A CA 1
ATOM 583 C C . PRO A 1 79 ? -5.388 -1.144 -5.296 1.00 96.06 79 PRO A C 1
ATOM 585 O O . PRO A 1 79 ? -6.440 -1.564 -4.816 1.00 96.06 79 PRO A O 1
ATOM 588 N N . HIS A 1 80 ? -4.307 -1.930 -5.424 1.00 95.06 80 HIS A N 1
ATOM 589 C CA . HIS A 1 80 ? -4.282 -3.293 -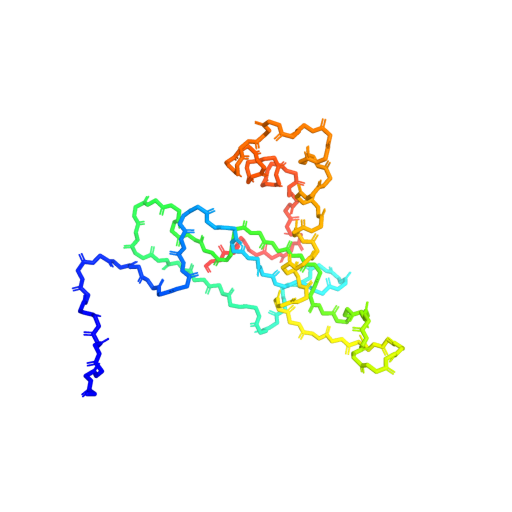4.875 1.00 95.06 80 HIS A CA 1
ATOM 590 C C . HIS A 1 80 ? -4.461 -3.275 -3.353 1.00 95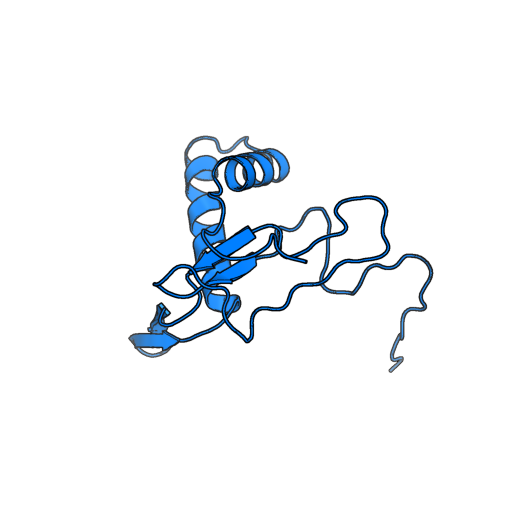.06 80 HIS A C 1
ATOM 592 O O . HIS A 1 80 ? -5.315 -3.985 -2.822 1.00 95.06 80 HIS A O 1
ATOM 598 N N . VAL A 1 81 ? -3.706 -2.429 -2.646 1.00 96.31 81 VAL A N 1
ATOM 599 C CA . VAL A 1 81 ? -3.801 -2.328 -1.181 1.00 96.31 81 VAL A CA 1
ATOM 600 C C . VAL A 1 81 ? -5.113 -1.675 -0.748 1.00 96.31 81 VAL A C 1
ATOM 602 O O . VAL A 1 81 ? -5.721 -2.122 0.222 1.00 96.31 81 VAL A O 1
ATOM 605 N N . ALA A 1 82 ? -5.616 -0.689 -1.495 1.00 95.69 82 ALA A N 1
ATOM 606 C CA . ALA A 1 82 ? -6.935 -0.108 -1.238 1.00 95.69 82 ALA A CA 1
ATOM 607 C C . ALA A 1 82 ? -8.060 -1.155 -1.356 1.00 95.69 82 ALA A C 1
ATOM 609 O O . ALA A 1 82 ? -8.962 -1.194 -0.519 1.00 95.69 82 ALA A O 1
ATOM 610 N N . GLY A 1 83 ? -7.982 -2.048 -2.350 1.00 95.12 83 GLY A N 1
ATOM 611 C CA . GLY A 1 83 ? -8.898 -3.181 -2.483 1.00 95.12 83 GLY A CA 1
ATOM 612 C C . GLY A 1 83 ? -8.794 -4.161 -1.312 1.00 95.12 83 GLY A C 1
ATOM 613 O O . GLY A 1 83 ? -9.817 -4.571 -0.766 1.00 95.12 83 GLY A O 1
ATOM 614 N N . ILE A 1 84 ? -7.572 -4.478 -0.867 1.00 94.88 84 ILE A N 1
ATOM 615 C CA . ILE A 1 84 ? -7.343 -5.313 0.324 1.00 94.88 84 ILE A CA 1
ATOM 616 C C . ILE A 1 84 ? -7.945 -4.662 1.570 1.00 94.88 84 ILE A C 1
ATOM 618 O O . ILE A 1 84 ? -8.585 -5.364 2.341 1.00 94.88 84 ILE A O 1
ATOM 622 N N . ALA A 1 85 ? -7.800 -3.346 1.751 1.00 94.88 85 ALA A N 1
ATOM 623 C CA . ALA A 1 85 ? -8.367 -2.607 2.880 1.00 94.88 85 ALA A CA 1
ATOM 624 C C . ALA A 1 85 ? -9.907 -2.611 2.886 1.00 94.88 85 ALA A C 1
ATOM 626 O O . ALA A 1 85 ? -10.529 -2.614 3.951 1.00 94.88 85 ALA A O 1
ATOM 627 N N . ALA A 1 86 ? -10.533 -2.648 1.706 1.00 95.75 86 ALA A N 1
ATOM 628 C CA . ALA A 1 86 ? -11.987 -2.674 1.576 1.00 95.75 86 ALA A CA 1
ATOM 629 C C . ALA A 1 86 ? -12.613 -3.979 2.104 1.00 95.75 86 ALA A C 1
ATOM 631 O O . ALA A 1 86 ? -13.730 -3.947 2.617 1.00 95.75 86 ALA A O 1
ATOM 632 N N . LEU A 1 87 ? -11.908 -5.114 2.033 1.00 95.25 87 LEU A N 1
ATOM 633 C CA . LEU A 1 87 ? -12.407 -6.417 2.497 1.00 95.25 87 LEU A CA 1
ATOM 634 C C . LEU A 1 87 ? -12.666 -6.475 4.021 1.00 95.25 87 LEU A C 1
ATOM 636 O O . LEU A 1 87 ? -13.798 -6.762 4.421 1.00 95.25 87 LEU A O 1
ATOM 640 N N . PRO A 1 88 ? -11.689 -6.189 4.908 1.00 93.69 88 PRO A N 1
ATOM 641 C CA . PRO A 1 88 ? -11.931 -6.139 6.344 1.00 93.69 88 PRO A CA 1
ATOM 642 C C . PRO A 1 88 ? -12.871 -4.993 6.728 1.00 93.69 88 PRO A C 1
ATOM 644 O O . PRO A 1 88 ? -13.638 -5.156 7.673 1.00 93.69 88 PRO A O 1
ATOM 647 N N . LEU A 1 89 ? -12.880 -3.876 5.989 1.00 95.44 89 LEU A N 1
ATOM 648 C CA . LEU A 1 89 ? -13.847 -2.801 6.215 1.00 95.44 89 LEU A CA 1
ATOM 649 C C . LEU A 1 89 ? -15.283 -3.249 5.905 1.00 95.44 89 LEU A C 1
ATOM 651 O O . LEU A 1 89 ? -16.202 -2.926 6.652 1.00 95.44 89 LEU A O 1
ATOM 655 N N . GLN A 1 90 ? -15.485 -4.045 4.853 1.00 96.88 90 GLN A N 1
ATOM 656 C CA . GLN A 1 90 ? -16.782 -4.652 4.556 1.00 96.88 90 GLN A CA 1
ATOM 657 C C . GLN A 1 90 ? -17.210 -5.626 5.664 1.00 96.88 90 GLN A C 1
ATOM 659 O O . GLN A 1 90 ? -18.370 -5.619 6.072 1.00 96.88 90 GLN A O 1
ATOM 664 N N . ALA A 1 91 ? -16.284 -6.449 6.165 1.00 96.81 91 ALA A N 1
ATOM 665 C CA . ALA A 1 91 ? -16.566 -7.416 7.226 1.00 96.81 91 ALA A CA 1
ATOM 666 C C . ALA A 1 91 ? -16.806 -6.755 8.597 1.00 96.81 91 ALA A C 1
ATOM 668 O O . ALA A 1 91 ? -17.607 -7.245 9.394 1.00 96.81 91 ALA A O 1
ATOM 669 N N . LYS A 1 92 ? -16.127 -5.638 8.877 1.00 96.75 92 LYS A N 1
ATOM 670 C CA . LYS A 1 92 ? -16.245 -4.855 10.111 1.00 96.75 92 LYS A CA 1
ATOM 671 C C . LYS A 1 92 ? -16.345 -3.357 9.773 1.00 96.75 92 LYS A C 1
ATOM 673 O O . LYS A 1 92 ? -15.350 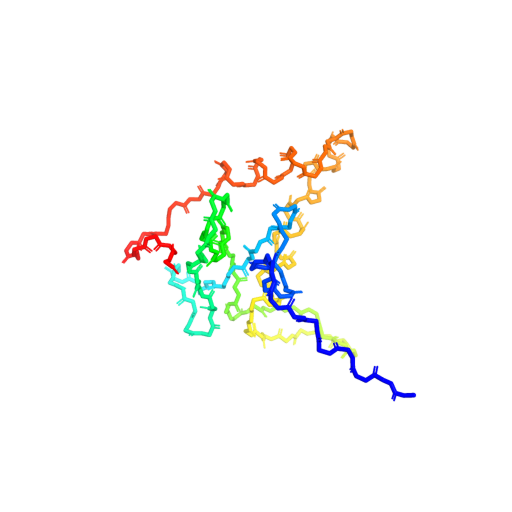-2.642 9.882 1.00 96.75 92 LYS A O 1
ATOM 678 N N . PRO A 1 93 ? -17.549 -2.845 9.454 1.00 96.25 93 PRO A N 1
ATOM 679 C CA . PRO A 1 93 ? -17.743 -1.439 9.074 1.00 96.25 93 PRO A CA 1
ATOM 680 C C . PRO A 1 93 ? -17.391 -0.415 10.162 1.00 96.25 93 PRO A C 1
ATOM 682 O O . PRO A 1 93 ? -17.243 0.765 9.868 1.00 96.25 93 PRO A O 1
ATOM 685 N N . SER A 1 94 ? -17.269 -0.849 11.421 1.00 97.25 94 SER A N 1
ATOM 686 C CA . SER A 1 94 ? -16.824 -0.016 12.545 1.00 97.25 94 SER A CA 1
ATOM 687 C C . SER A 1 94 ? -15.301 0.037 12.721 1.00 97.25 94 SER A C 1
ATOM 689 O O . SER A 1 94 ? -14.832 0.683 13.657 1.00 97.25 94 SER A O 1
ATOM 691 N N . ALA A 1 95 ? -14.526 -0.662 11.882 1.00 95.38 95 ALA A N 1
ATOM 692 C CA . ALA A 1 95 ? -13.069 -0.592 11.908 1.00 95.38 95 ALA A CA 1
ATOM 693 C C . ALA A 1 95 ? -12.590 0.828 11.580 1.00 95.38 95 ALA A C 1
ATOM 695 O O . ALA A 1 95 ? -13.084 1.471 10.654 1.00 95.38 95 ALA A O 1
ATOM 696 N N . THR A 1 96 ? -11.614 1.312 12.342 1.00 94.25 96 THR A N 1
ATOM 697 C CA . THR A 1 96 ? -10.990 2.614 12.094 1.00 94.25 96 THR A CA 1
ATOM 698 C C . THR A 1 96 ? -9.910 2.508 11.017 1.00 94.25 96 THR A C 1
ATOM 700 O O . THR A 1 96 ? -9.399 1.423 10.740 1.00 94.25 96 THR A O 1
ATOM 703 N N . ALA A 1 97 ? -9.504 3.638 10.428 1.00 90.00 97 ALA A N 1
ATOM 704 C CA . ALA A 1 97 ? -8.383 3.664 9.482 1.00 90.00 97 ALA A CA 1
ATOM 705 C C . ALA A 1 97 ? -7.094 3.090 10.098 1.00 90.00 97 ALA A C 1
ATOM 707 O O . ALA A 1 97 ? -6.382 2.335 9.443 1.00 90.00 97 ALA A O 1
ATOM 708 N N . THR A 1 98 ? -6.842 3.372 11.379 1.00 91.19 98 THR A N 1
ATOM 709 C CA . THR A 1 98 ? -5.709 2.819 12.131 1.00 91.19 98 THR A CA 1
ATOM 710 C C . THR A 1 98 ? -5.812 1.304 12.305 1.00 91.19 98 THR A C 1
ATOM 712 O O . THR A 1 98 ? -4.814 0.610 12.132 1.00 91.19 98 THR A O 1
ATOM 715 N N . ASP A 1 99 ? -7.005 0.766 12.591 1.00 93.56 99 ASP A N 1
ATOM 716 C CA . ASP A 1 99 ? -7.201 -0.691 12.673 1.00 93.56 99 ASP A CA 1
ATOM 717 C C . ASP A 1 99 ? -6.859 -1.368 11.341 1.00 93.56 99 ASP A C 1
ATOM 719 O O . ASP A 1 99 ? -6.191 -2.402 11.319 1.00 93.56 99 ASP A O 1
ATOM 723 N N . LEU A 1 100 ? -7.294 -0.770 10.226 1.00 93.62 100 LEU A N 1
ATOM 724 C CA . LEU A 1 100 ? -7.013 -1.272 8.882 1.00 93.62 100 LEU A CA 1
ATOM 725 C C . LEU A 1 100 ? -5.522 -1.177 8.545 1.00 93.62 100 LEU A C 1
ATOM 727 O O . LEU A 1 100 ? -4.953 -2.144 8.044 1.00 93.62 100 LEU A O 1
ATOM 731 N N . GLN A 1 101 ? -4.882 -0.046 8.856 1.00 91.38 101 GLN A N 1
ATOM 732 C CA . GLN A 1 101 ? -3.448 0.166 8.652 1.00 91.38 101 GLN A CA 1
ATOM 733 C C . GLN A 1 101 ? -2.632 -0.894 9.400 1.00 91.38 101 GLN A C 1
ATOM 735 O O . GLN A 1 101 ? -1.788 -1.560 8.802 1.00 91.38 101 GLN A O 1
ATOM 740 N N . HIS A 1 102 ? -2.929 -1.114 10.684 1.00 92.12 102 HIS A N 1
ATOM 741 C CA . HIS A 1 102 ? -2.266 -2.143 11.482 1.00 92.12 102 HIS A CA 1
ATOM 742 C C . HIS A 1 102 ? -2.516 -3.548 10.937 1.00 92.12 102 HIS A C 1
ATOM 744 O O . HIS A 1 102 ? -1.566 -4.315 10.807 1.00 92.12 102 HIS A O 1
ATOM 750 N N . ALA A 1 103 ? -3.760 -3.886 10.587 1.00 93.62 103 ALA A N 1
ATOM 751 C CA . ALA A 1 103 ? -4.087 -5.203 10.048 1.00 93.62 103 ALA A CA 1
ATOM 752 C C . ALA A 1 103 ? -3.330 -5.493 8.741 1.00 93.62 103 ALA A C 1
ATOM 754 O O . ALA A 1 103 ? -2.803 -6.591 8.565 1.00 93.62 103 ALA A O 1
ATOM 755 N N . ILE A 1 104 ? -3.229 -4.502 7.849 1.00 94.06 104 ILE A N 1
ATOM 756 C CA . ILE A 1 104 ? -2.471 -4.618 6.600 1.00 94.06 104 ILE A CA 1
ATOM 757 C C . ILE A 1 104 ? -0.988 -4.830 6.905 1.00 94.06 104 ILE A C 1
ATOM 759 O O . ILE A 1 104 ? -0.421 -5.827 6.461 1.00 94.06 104 ILE A O 1
ATOM 763 N N . LEU A 1 105 ? -0.375 -3.965 7.717 1.00 91.75 105 LEU A N 1
ATOM 764 C CA . LEU A 1 105 ? 1.054 -4.047 8.033 1.00 91.75 105 LEU A CA 1
ATOM 765 C C . LEU A 1 105 ? 1.442 -5.338 8.755 1.00 91.75 105 LEU A C 1
ATOM 767 O O . LEU A 1 105 ? 2.489 -5.912 8.468 1.00 91.75 105 LEU A O 1
ATOM 771 N N . GLN A 1 106 ? 0.582 -5.843 9.637 1.00 93.19 106 GLN A N 1
ATOM 772 C CA . GLN A 1 106 ? 0.788 -7.126 10.313 1.00 93.19 106 GLN A CA 1
ATOM 773 C C . GLN A 1 106 ? 0.672 -8.329 9.368 1.00 93.19 106 GLN A C 1
ATOM 775 O O . GLN A 1 106 ? 1.216 -9.391 9.662 1.00 93.19 106 GLN A O 1
ATOM 780 N N . SER A 1 107 ? -0.037 -8.181 8.246 1.00 91.56 107 SER A N 1
ATOM 781 C CA . SER A 1 107 ? -0.191 -9.234 7.237 1.00 91.56 107 SER A CA 1
ATOM 782 C C . SER A 1 107 ? 0.930 -9.255 6.190 1.00 91.56 107 SER A C 1
ATOM 784 O O . SER A 1 107 ? 1.055 -10.231 5.442 1.00 91.56 107 SER A O 1
ATOM 786 N N . CYS A 1 108 ? 1.745 -8.195 6.129 1.00 90.75 108 CYS A N 1
ATOM 787 C CA . CYS A 1 108 ? 2.845 -8.077 5.182 1.00 90.75 108 CYS A CA 1
ATOM 788 C C . CYS A 1 108 ? 3.882 -9.184 5.388 1.00 90.75 108 CYS A C 1
ATOM 790 O O . CYS A 1 108 ? 4.234 -9.555 6.508 1.00 90.75 108 CYS A O 1
ATOM 792 N N . LYS A 1 109 ? 4.414 -9.690 4.275 1.00 89.31 109 LYS A N 1
ATOM 793 C CA . LYS A 1 109 ? 5.520 -10.648 4.278 1.00 89.31 109 LYS A CA 1
ATOM 794 C C . LYS A 1 109 ? 6.826 -9.916 3.974 1.00 89.31 109 LYS A C 1
ATOM 796 O O . LYS A 1 109 ? 6.812 -9.028 3.121 1.00 89.31 109 LYS A O 1
ATOM 801 N N . PRO A 1 110 ? 7.946 -10.292 4.616 1.00 84.06 110 PRO A N 1
ATOM 802 C CA . PRO A 1 110 ? 9.250 -9.769 4.240 1.00 84.06 110 PRO A CA 1
ATOM 803 C C . PRO A 1 110 ? 9.547 -10.058 2.769 1.00 84.06 110 PRO A C 1
ATOM 805 O O . PRO A 1 110 ? 9.300 -11.167 2.288 1.00 84.06 110 PRO A O 1
ATOM 808 N N . ILE A 1 111 ? 10.108 -9.072 2.075 1.00 76.31 111 ILE A N 1
ATOM 809 C CA . ILE A 1 111 ? 10.635 -9.265 0.728 1.00 76.31 111 ILE A CA 1
ATOM 810 C C . ILE A 1 111 ? 11.910 -10.099 0.855 1.00 76.31 111 ILE A C 1
ATOM 812 O O . ILE A 1 111 ? 12.849 -9.728 1.558 1.00 76.31 111 ILE A O 1
ATOM 816 N N . THR A 1 112 ? 11.933 -11.269 0.227 1.00 68.38 112 THR A N 1
ATOM 817 C CA . THR A 1 112 ? 13.093 -12.159 0.271 1.00 68.38 112 THR A CA 1
ATOM 818 C C . THR A 1 112 ? 14.195 -11.633 -0.640 1.00 68.38 112 THR A C 1
ATOM 820 O O . THR A 1 112 ? 13.963 -11.479 -1.832 1.00 68.38 112 THR A O 1
ATOM 823 N N . GLY A 1 113 ? 15.400 -11.428 -0.102 1.00 62.03 113 GLY A N 1
ATOM 824 C CA . GLY A 1 113 ? 16.587 -11.082 -0.896 1.00 62.03 113 GLY A CA 1
ATOM 825 C C . GLY A 1 113 ? 16.871 -9.585 -1.049 1.00 62.03 113 GLY A C 1
ATOM 826 O O . GLY A 1 113 ? 17.937 -9.243 -1.548 1.00 62.03 113 GLY A O 1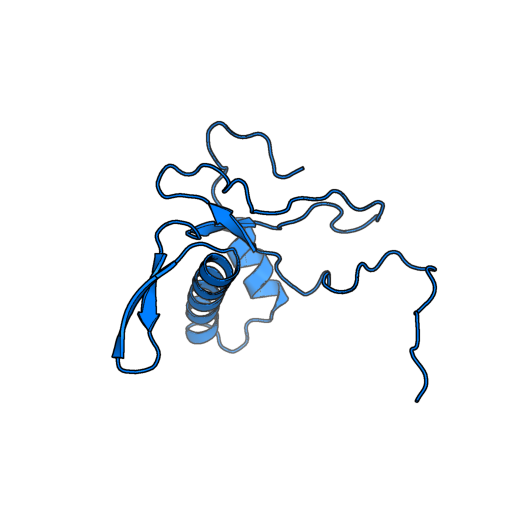
ATOM 827 N N . GLU A 1 114 ? 15.994 -8.712 -0.551 1.00 62.03 114 GLU A N 1
ATOM 828 C CA . GLU A 1 114 ? 16.200 -7.259 -0.525 1.00 62.03 114 GLU A CA 1
ATOM 829 C C . GLU A 1 114 ? 16.410 -6.774 0.921 1.00 62.03 114 GLU A C 1
ATOM 831 O O . GLU A 1 114 ? 15.792 -7.310 1.850 1.00 62.03 114 GLU A O 1
ATOM 836 N N . PRO A 1 115 ? 17.280 -5.774 1.163 1.00 56.12 115 PRO A N 1
ATOM 837 C CA . PRO A 1 115 ? 17.300 -5.090 2.448 1.00 56.12 115 PRO A CA 1
ATOM 838 C C . PRO A 1 115 ? 15.926 -4.443 2.721 1.00 56.12 115 PRO A C 1
ATOM 840 O O . PRO A 1 115 ? 15.203 -4.125 1.776 1.00 56.12 115 PRO A O 1
ATOM 843 N N . PRO A 1 116 ? 15.557 -4.218 3.997 1.00 55.75 116 PRO A N 1
ATOM 844 C CA . PRO A 1 116 ? 14.356 -3.456 4.332 1.00 55.75 116 PRO A CA 1
ATOM 845 C C . PRO A 1 116 ? 14.342 -2.122 3.579 1.00 55.75 116 PRO A C 1
ATOM 847 O O . PRO A 1 116 ? 15.415 -1.551 3.362 1.00 55.75 116 PRO A O 1
ATOM 850 N N . LEU A 1 117 ? 13.148 -1.652 3.198 1.00 56.09 117 LEU A N 1
ATOM 851 C CA . LEU A 1 117 ? 12.946 -0.338 2.577 1.00 56.09 117 LEU A CA 1
ATOM 852 C C . LEU A 1 117 ? 13.732 0.706 3.388 1.00 56.09 117 LEU A C 1
ATOM 854 O O . LEU A 1 117 ? 13.566 0.775 4.606 1.00 56.09 117 LEU A O 1
ATOM 858 N N . ARG A 1 118 ? 14.668 1.398 2.731 1.00 50.31 118 ARG A N 1
ATOM 859 C CA . ARG A 1 118 ? 15.587 2.365 3.349 1.00 50.31 118 ARG A CA 1
ATOM 860 C C . ARG A 1 118 ? 15.185 3.789 3.044 1.00 50.31 118 ARG A C 1
ATOM 862 O O . ARG A 1 118 ? 14.677 4.023 1.926 1.00 50.31 118 ARG A O 1
#

Secondary structure (DSSP, 8-state):
--------SS---TT--TTS--EEEE-TTSPBPTT---EE-S-SSS-EE-SEEEE-SSEEEEPTTSSEEEE-SHHHHHHHHHHHHHHHHHH-TT--HHHHHHHHHHHPPPPTTSPPP-

Sequence (118 aa):
MKFLVCTAEYQQVTWYYPESLGIGAIDQTGHTATFSGSEHFARKVDPDKPDCVAAGVGIISAKPGGGYQEMDGTSMATPHVAGIAALPLQAKPSATATDLQHAILQSCKPITGEPPLR

Radius of gyration: 16.53 Å; chains: 1; bounding box: 35×48×39 Å

pLDDT: mean 82.42, std 20.05, range [23.59, 97.25]